Protein AF-A0A7C9F1Y8-F1 (afdb_monomer)

Mean predicted aligned error: 9.61 Å

Radius of gyration: 17.9 Å; Cα contacts (8 Å, |Δi|>4): 141; chains: 1; bounding box: 42×50×40 Å

Nearest PDB structures (foldseek):
  2g39-assembly1_B  TM=1.003E+00  e=4.872E-10  Pseudomonas aeruginosa
  5ddk-assembly1_B  TM=9.909E-01  e=8.050E-08  Acetobacter aceti 1023
  4euc-assembly1_B  TM=9.903E-01  e=8.050E-08  Acetobacter aceti
  4eu8-assembly1_B  TM=9.873E-01  e=1.410E-07  Acetobacter aceti
  8dh7-assembly1_B  TM=9.667E-01  e=3.169E-07  Saccharomyces cerevisiae

Sequence (161 aa):
MPTTSVGNIPKFAQLADKIIIEINTAVPLSLAGSHDIFLTGNYPNHAIIPITAPGKPVGKNNAISRIVPMVSHVDHTEHDVDIIVTEQDLADHRGLAPRQRAKVIIENCVHPEYQYPMQKYFTDACKSGGHTPQVPKEALSWHERFRQYGTMPRRQVLARI

Secondary structure (DSSP, 8-state):
------TTHHHHHHH-S-------TTS-GGGTTSS------STT-PPPPS--STT---SSTTSS-SS-SS-SS-SS-GGG--EEE-SS-EEE-TT--HHHHHHHHHHHHS-HHHHHHHHHHHHHHHHT--SS---TTTTTHHHHHHHHHS-SS--------

Organism: NCBI:txid2654236

pLDDT: mean 83.36, std 14.28, range [33.5, 97.5]

Structure (mmCIF, N/CA/C/O backbone):
data_AF-A0A7C9F1Y8-F1
#
_entry.id   AF-A0A7C9F1Y8-F1
#
loop_
_atom_site.group_PDB
_atom_site.id
_atom_site.type_symbol
_atom_site.label_atom_id
_atom_site.label_alt_id
_atom_site.label_comp_id
_atom_site.label_asym_id
_atom_site.label_entity_id
_atom_site.label_seq_id
_atom_site.pdbx_PDB_ins_code
_atom_site.Cartn_x
_atom_site.Cartn_y
_atom_site.Cartn_z
_atom_site.occupancy
_atom_site.B_iso_or_equiv
_atom_site.auth_seq_id
_atom_site.auth_comp_id
_atom_site.auth_asym_id
_atom_site.auth_atom_id
_atom_site.pdbx_PDB_model_num
ATOM 1 N N . MET A 1 1 ? 1.798 -12.029 13.913 1.00 38.19 1 MET A N 1
ATOM 2 C CA . MET A 1 1 ? 1.221 -11.204 12.831 1.00 38.19 1 MET A CA 1
ATOM 3 C C . MET A 1 1 ? 0.379 -12.131 11.972 1.00 38.19 1 MET A C 1
ATOM 5 O O . MET A 1 1 ? 0.972 -13.034 11.399 1.00 38.19 1 MET A O 1
ATOM 9 N N . PRO A 1 2 ? -0.960 -12.021 11.941 1.00 48.03 2 PRO A N 1
ATOM 10 C CA . PRO A 1 2 ? -1.738 -12.771 10.961 1.00 48.03 2 PRO A CA 1
ATOM 11 C C . PRO A 1 2 ? -1.370 -12.241 9.570 1.00 48.03 2 PRO A C 1
ATOM 13 O O . PRO A 1 2 ? -1.479 -11.039 9.324 1.00 48.03 2 PRO A O 1
ATOM 16 N N . THR A 1 3 ? -0.857 -13.102 8.693 1.00 57.09 3 THR A N 1
ATOM 17 C CA . THR A 1 3 ? -0.597 -12.739 7.298 1.00 57.09 3 THR A CA 1
ATOM 18 C C . THR A 1 3 ? -1.944 -12.652 6.585 1.00 57.09 3 THR A C 1
ATOM 20 O O . THR A 1 3 ? -2.769 -13.555 6.681 1.00 57.09 3 THR A O 1
ATOM 23 N N . THR A 1 4 ? -2.211 -11.538 5.907 1.00 69.50 4 THR A N 1
ATOM 24 C CA . THR A 1 4 ? -3.438 -11.371 5.112 1.00 69.50 4 THR A CA 1
ATOM 25 C C . THR A 1 4 ? -3.205 -11.682 3.638 1.00 69.50 4 THR A C 1
ATOM 27 O O . THR A 1 4 ? -4.110 -11.473 2.843 1.00 69.50 4 THR A O 1
ATOM 30 N N . SER A 1 5 ? -2.017 -12.156 3.249 1.00 72.75 5 SER A N 1
ATOM 31 C CA . SER A 1 5 ? -1.712 -12.503 1.857 1.00 72.75 5 SER A CA 1
ATOM 32 C C . SER A 1 5 ? -2.522 -13.722 1.408 1.00 72.75 5 SER A C 1
ATOM 34 O O . SER A 1 5 ? -2.751 -14.649 2.185 1.00 72.75 5 SER A O 1
ATOM 36 N N . VAL A 1 6 ? -2.975 -13.702 0.154 1.00 78.44 6 VAL A N 1
ATOM 37 C CA . VAL A 1 6 ? -3.856 -14.737 -0.412 1.00 78.44 6 VAL A CA 1
ATOM 38 C C . VAL A 1 6 ? -3.132 -15.646 -1.404 1.00 78.44 6 VAL A C 1
ATOM 40 O O . VAL A 1 6 ? -3.566 -16.773 -1.630 1.00 78.44 6 VAL A O 1
ATOM 43 N N . GLY A 1 7 ? -2.023 -15.188 -1.992 1.00 81.00 7 GLY A N 1
ATOM 44 C CA . GLY A 1 7 ? -1.256 -15.940 -2.989 1.00 81.00 7 GLY A CA 1
ATOM 45 C C . GLY A 1 7 ? -2.134 -16.595 -4.066 1.00 81.00 7 GLY A C 1
ATOM 46 O O . GLY A 1 7 ? -3.093 -16.006 -4.563 1.00 81.00 7 GLY A O 1
ATOM 47 N N . ASN A 1 8 ? -1.836 -17.857 -4.386 1.00 82.00 8 ASN A N 1
ATOM 48 C CA . ASN A 1 8 ? -2.579 -18.650 -5.373 1.00 82.00 8 ASN A CA 1
ATOM 49 C C . ASN A 1 8 ? -3.803 -19.390 -4.799 1.00 82.00 8 ASN A C 1
ATOM 51 O O . ASN A 1 8 ? -4.417 -20.196 -5.504 1.00 82.00 8 ASN A O 1
ATOM 55 N N . ILE A 1 9 ? -4.188 -19.124 -3.543 1.00 86.62 9 ILE A N 1
ATOM 56 C CA . ILE A 1 9 ? -5.303 -19.810 -2.867 1.00 86.62 9 ILE A CA 1
ATOM 57 C C . ILE A 1 9 ? -6.600 -19.793 -3.692 1.00 86.62 9 ILE A C 1
ATOM 59 O O . ILE A 1 9 ? -7.217 -20.853 -3.794 1.00 86.62 9 ILE A O 1
ATOM 63 N N . PRO A 1 10 ? -7.017 -18.686 -4.344 1.00 87.19 10 PRO A N 1
ATOM 64 C CA . PRO A 1 10 ? -8.252 -18.680 -5.131 1.00 87.19 10 PRO A CA 1
ATOM 65 C C . PRO A 1 10 ? -8.257 -19.718 -6.257 1.00 87.19 10 PRO A C 1
ATOM 67 O O . PRO A 1 10 ? -9.299 -20.304 -6.550 1.00 87.19 10 PRO A O 1
ATOM 70 N N . LYS A 1 11 ? -7.093 -19.989 -6.867 1.00 84.56 11 LYS A N 1
ATOM 71 C CA . LYS A 1 11 ? -6.980 -20.982 -7.938 1.00 84.56 11 LYS A CA 1
ATOM 72 C C . LYS A 1 11 ? -7.013 -22.405 -7.396 1.00 84.56 11 LYS A C 1
ATOM 74 O O . LYS A 1 11 ? -7.698 -23.247 -7.967 1.00 84.56 11 LYS A O 1
ATOM 79 N N . PHE A 1 12 ? -6.322 -22.666 -6.288 1.00 88.38 12 PHE A N 1
ATOM 80 C CA . PHE A 1 12 ? -6.370 -23.975 -5.634 1.00 88.38 12 PHE A CA 1
ATOM 81 C C . PHE A 1 12 ? -7.771 -24.290 -5.112 1.00 88.38 12 PHE A C 1
ATOM 83 O O . PHE A 1 12 ? -8.268 -25.384 -5.346 1.00 88.38 12 PHE A O 1
ATOM 90 N N . ALA A 1 13 ? -8.441 -23.313 -4.497 1.00 89.69 13 ALA A N 1
ATOM 91 C CA . ALA A 1 13 ? -9.819 -23.447 -4.042 1.00 89.69 13 ALA A CA 1
ATOM 92 C C . ALA A 1 13 ? -10.787 -23.746 -5.199 1.00 89.69 13 ALA A C 1
ATOM 94 O O . ALA A 1 13 ? -11.691 -24.555 -5.035 1.00 89.69 13 ALA A O 1
ATOM 95 N N . GLN A 1 14 ? -10.585 -23.143 -6.378 1.00 87.25 14 GLN A N 1
ATOM 96 C CA . GLN A 1 14 ? -11.406 -23.421 -7.563 1.00 87.25 14 GLN A CA 1
ATOM 97 C C . GLN A 1 14 ? -11.248 -24.860 -8.084 1.00 87.25 14 GLN A C 1
ATOM 99 O O . GLN A 1 14 ? -12.193 -25.410 -8.641 1.00 87.25 14 GLN A O 1
ATOM 104 N N . LEU A 1 15 ? -10.049 -25.437 -7.965 1.00 88.94 15 LEU A N 1
ATOM 105 C CA . LEU A 1 15 ? -9.717 -26.757 -8.511 1.00 88.94 15 LEU A CA 1
ATOM 106 C C . LEU A 1 15 ? -9.920 -27.900 -7.509 1.00 88.94 15 LEU A C 1
ATOM 108 O O . LEU A 1 15 ? -9.876 -29.060 -7.904 1.00 88.94 15 LEU A O 1
ATOM 112 N N . ALA A 1 16 ? -10.079 -27.591 -6.224 1.00 93.31 16 ALA A N 1
ATOM 113 C CA . ALA A 1 16 ? -10.154 -28.595 -5.178 1.00 93.31 16 ALA A CA 1
ATOM 114 C C . ALA A 1 16 ? -11.552 -29.222 -5.094 1.00 93.31 16 ALA A C 1
ATOM 116 O O . ALA A 1 16 ? -12.548 -28.521 -4.938 1.00 93.31 16 ALA A O 1
ATOM 117 N N . ASP A 1 17 ? -11.614 -30.555 -5.069 1.00 95.94 17 ASP A N 1
ATOM 118 C CA . ASP A 1 17 ? -12.860 -31.287 -4.794 1.00 95.94 17 ASP A CA 1
ATOM 119 C C . ASP A 1 17 ? -13.353 -31.075 -3.353 1.00 95.94 17 ASP A C 1
ATOM 121 O O . ASP A 1 17 ? -14.536 -31.237 -3.046 1.00 95.94 17 ASP A O 1
ATOM 125 N N . LYS A 1 18 ? -12.429 -30.757 -2.436 1.00 95.38 18 LYS A N 1
ATOM 126 C CA . LYS A 1 18 ? -12.694 -30.542 -1.010 1.00 95.38 18 LYS A CA 1
ATOM 127 C C . LYS A 1 18 ? -11.835 -29.404 -0.478 1.00 95.38 18 LYS A C 1
ATOM 129 O O . LYS A 1 18 ? -10.635 -29.356 -0.732 1.00 95.38 18 LYS A O 1
ATOM 134 N N . ILE A 1 19 ? -12.444 -28.539 0.327 1.00 93.00 19 ILE A N 1
ATOM 135 C CA . ILE A 1 19 ? -11.768 -27.433 1.009 1.00 93.00 19 ILE A CA 1
ATOM 136 C C . ILE A 1 19 ? -11.926 -27.638 2.515 1.00 93.00 19 ILE A C 1
ATOM 138 O O . ILE A 1 19 ? -13.044 -27.765 3.013 1.00 93.00 19 ILE A O 1
ATOM 142 N N . ILE A 1 20 ? -10.805 -27.663 3.235 1.00 93.00 20 ILE A N 1
ATOM 143 C CA . ILE A 1 20 ? -10.784 -27.615 4.699 1.00 93.00 20 ILE A CA 1
ATOM 144 C C . ILE A 1 20 ? -10.559 -26.157 5.091 1.00 93.00 20 ILE A C 1
ATOM 146 O O . ILE A 1 20 ? -9.586 -25.543 4.659 1.00 93.00 20 ILE A O 1
ATOM 150 N N . ILE A 1 21 ? -11.477 -25.599 5.878 1.00 89.44 21 ILE A N 1
ATOM 151 C CA . ILE A 1 21 ? -11.426 -24.203 6.315 1.00 89.44 21 ILE A CA 1
ATOM 152 C C . ILE A 1 21 ? -11.013 -24.174 7.784 1.00 89.44 21 ILE A C 1
ATOM 154 O O . ILE A 1 21 ? -11.729 -24.688 8.642 1.00 89.44 21 ILE A O 1
ATOM 158 N N . GLU A 1 22 ? -9.883 -23.535 8.073 1.00 85.94 22 GLU A N 1
ATOM 159 C CA . GLU A 1 22 ? -9.498 -23.161 9.432 1.00 85.94 22 GLU A CA 1
ATOM 160 C C . GLU A 1 22 ? -9.995 -21.739 9.717 1.00 85.94 22 GLU A C 1
ATOM 162 O O . GLU A 1 22 ? -9.660 -20.795 9.000 1.00 85.94 22 GLU A O 1
ATOM 167 N N . ILE A 1 23 ? -10.818 -21.575 10.756 1.00 84.06 23 ILE A N 1
ATOM 168 C CA . ILE A 1 23 ? -11.356 -20.267 11.139 1.00 84.06 23 ILE A CA 1
ATOM 169 C C . ILE A 1 23 ? -10.522 -19.699 12.285 1.00 84.06 23 ILE A C 1
ATOM 171 O O . ILE A 1 23 ? -10.581 -20.191 13.411 1.00 84.06 23 ILE A O 1
ATOM 175 N N . ASN A 1 24 ? -9.800 -18.611 12.015 1.00 81.94 24 ASN A N 1
ATOM 176 C CA . ASN A 1 24 ? -9.108 -17.848 13.048 1.00 81.94 24 ASN A CA 1
ATOM 177 C C . ASN A 1 24 ? -10.026 -16.753 13.616 1.00 81.94 24 ASN A C 1
ATOM 179 O O . ASN A 1 24 ? -10.208 -15.700 13.005 1.00 81.94 24 ASN A O 1
ATOM 183 N N . THR A 1 25 ? -10.576 -16.979 14.809 1.00 86.69 25 THR A N 1
ATOM 184 C CA . THR A 1 25 ? -11.485 -16.034 15.486 1.00 86.69 25 THR A CA 1
ATOM 185 C C . THR A 1 25 ? -10.790 -14.796 16.058 1.00 86.69 25 THR A C 1
ATOM 187 O O . THR A 1 25 ? -11.468 -13.839 16.429 1.00 86.69 25 THR A O 1
ATOM 190 N N . ALA A 1 26 ? -9.452 -14.767 16.105 1.00 84.94 26 ALA A N 1
ATOM 191 C CA . ALA A 1 26 ? -8.695 -13.578 16.493 1.00 84.94 26 ALA A CA 1
ATOM 192 C C . ALA A 1 26 ? -8.564 -12.555 15.349 1.00 84.94 26 ALA A C 1
ATOM 194 O O . ALA A 1 26 ? -8.158 -11.415 15.590 1.00 84.94 26 ALA A O 1
ATOM 195 N N . VAL A 1 27 ? -8.902 -12.934 14.108 1.00 78.81 27 VAL A N 1
ATOM 196 C CA . VAL A 1 27 ? -8.982 -12.002 12.978 1.00 78.81 27 VAL A CA 1
ATOM 197 C C . VAL A 1 27 ? -10.381 -11.372 12.959 1.00 78.81 27 VAL A C 1
ATOM 199 O O . VAL A 1 27 ? -11.372 -12.090 12.827 1.00 78.81 27 VAL A O 1
ATOM 202 N N . PRO A 1 28 ? -10.505 -10.039 13.091 1.00 81.44 28 PRO A N 1
ATOM 203 C CA . PRO A 1 28 ? -11.811 -9.398 13.159 1.00 81.44 28 PRO A CA 1
ATOM 204 C C . PRO A 1 28 ? -12.536 -9.475 11.810 1.00 81.44 28 PRO A C 1
ATOM 206 O O . PRO A 1 28 ? -11.933 -9.268 10.757 1.00 81.44 28 PRO A O 1
ATOM 209 N N . LEU A 1 29 ? -13.859 -9.681 11.843 1.00 81.25 29 LEU A N 1
ATOM 210 C CA . LEU A 1 29 ? -14.711 -9.714 10.641 1.00 81.25 29 LEU A CA 1
ATOM 211 C C . LEU A 1 29 ? -14.658 -8.417 9.821 1.00 81.25 29 LEU A C 1
ATOM 213 O O . LEU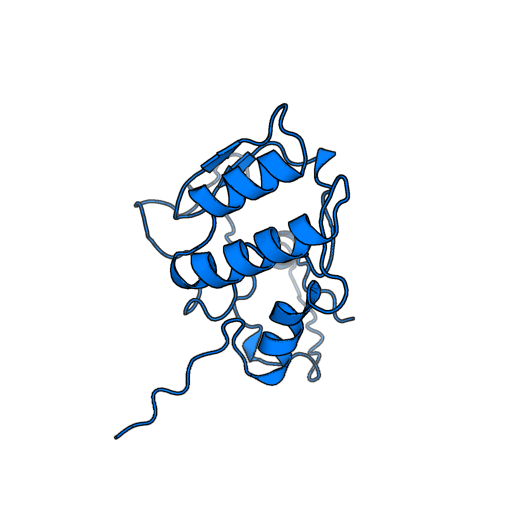 A 1 29 ? -15.015 -8.428 8.644 1.00 81.25 29 LEU A O 1
ATOM 217 N N . SER A 1 30 ? -14.189 -7.310 10.409 1.00 74.38 30 SER A N 1
ATOM 218 C CA . SER A 1 30 ? -13.957 -6.061 9.686 1.00 74.38 30 SER A CA 1
ATOM 219 C C . SER A 1 30 ? -12.993 -6.237 8.512 1.00 74.38 30 SER A C 1
ATOM 221 O O . SER A 1 30 ? -13.203 -5.575 7.504 1.00 74.38 30 SER A O 1
ATOM 223 N N . LEU A 1 31 ? -12.022 -7.166 8.572 1.00 74.25 31 LE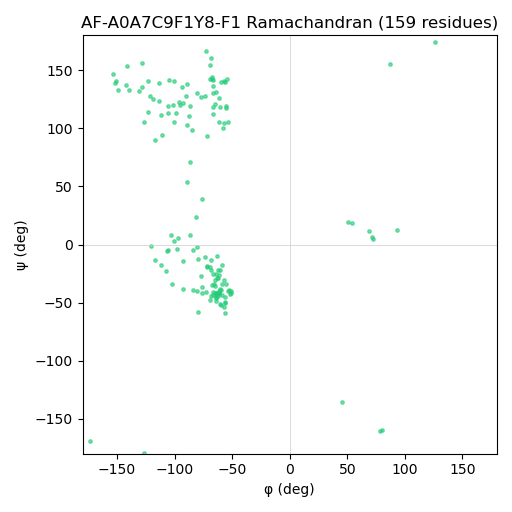U A N 1
ATOM 224 C CA . LEU A 1 31 ? -11.107 -7.486 7.459 1.00 74.25 31 LEU A CA 1
ATOM 225 C C . LEU A 1 31 ? -11.805 -8.063 6.212 1.00 74.25 31 LEU A C 1
ATOM 227 O O . LEU A 1 31 ? -11.176 -8.213 5.163 1.00 74.25 31 LEU A O 1
ATOM 231 N N . ALA A 1 32 ? -13.090 -8.411 6.282 1.00 76.31 32 ALA A N 1
ATOM 232 C CA . ALA A 1 32 ? -13.811 -8.885 5.111 1.00 76.31 32 ALA A CA 1
ATOM 233 C C . ALA A 1 32 ? -13.828 -7.806 4.011 1.00 76.31 32 ALA A C 1
ATOM 235 O O . ALA A 1 32 ? -14.399 -6.730 4.176 1.00 76.31 32 ALA A O 1
ATOM 236 N N . GLY A 1 33 ? -13.241 -8.125 2.854 1.00 71.44 33 GLY A N 1
ATOM 237 C CA . GLY A 1 33 ? -13.088 -7.183 1.740 1.00 71.44 33 GLY A CA 1
ATOM 238 C C . GLY A 1 33 ? -11.757 -6.426 1.717 1.00 71.44 33 GLY A C 1
ATOM 239 O O . GLY A 1 33 ? -11.636 -5.483 0.945 1.00 71.44 33 GLY A O 1
ATOM 240 N N . SER A 1 34 ? -10.757 -6.826 2.517 1.00 71.75 34 SER A N 1
ATOM 241 C CA . SER A 1 34 ? -9.381 -6.315 2.382 1.00 71.75 34 SER A CA 1
ATOM 242 C C . SER A 1 34 ? -8.738 -6.620 1.028 1.00 71.75 34 SER A C 1
ATOM 244 O O . SER A 1 34 ? -7.857 -5.878 0.608 1.00 71.75 34 SER A O 1
ATOM 246 N N . HIS A 1 35 ? -9.179 -7.688 0.357 1.00 73.25 35 HIS A N 1
ATOM 247 C CA . HIS A 1 35 ? -8.739 -8.063 -0.986 1.00 73.25 35 HIS A CA 1
ATOM 248 C C . HIS A 1 35 ? -9.929 -8.162 -1.924 1.00 73.25 35 HIS A C 1
ATOM 250 O O . HIS A 1 35 ? -10.962 -8.726 -1.555 1.00 73.25 35 HIS A O 1
ATOM 256 N N . ASP A 1 36 ? -9.741 -7.696 -3.154 1.00 71.75 36 ASP A N 1
ATOM 257 C CA . ASP A 1 36 ? -10.665 -7.950 -4.250 1.00 71.75 36 ASP A CA 1
ATOM 258 C C . ASP A 1 36 ? -10.100 -9.068 -5.121 1.00 71.75 36 ASP A C 1
ATOM 260 O O . ASP A 1 36 ? -9.133 -8.888 -5.858 1.00 71.75 36 ASP A O 1
ATOM 264 N N . ILE A 1 37 ? -10.687 -10.254 -4.998 1.00 78.00 37 ILE A N 1
ATOM 265 C CA . ILE A 1 37 ? -10.230 -11.4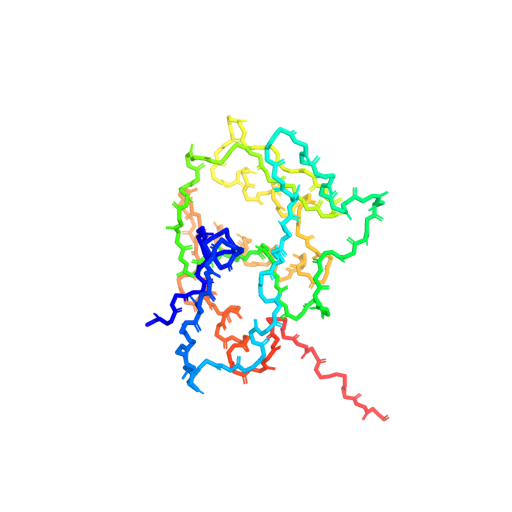51 -5.699 1.00 78.00 37 ILE A CA 1
ATOM 266 C C . ILE A 1 37 ? -11.213 -11.745 -6.823 1.00 78.00 37 ILE A C 1
ATOM 268 O O . ILE A 1 37 ? -12.359 -12.121 -6.571 1.00 78.00 37 ILE A O 1
ATOM 272 N N . PHE A 1 38 ? -10.751 -11.610 -8.065 1.00 76.25 38 PHE A N 1
ATOM 273 C CA . PHE A 1 38 ? -11.522 -11.957 -9.256 1.00 76.25 38 PHE A CA 1
ATOM 274 C C . PHE A 1 38 ? -10.883 -13.143 -9.963 1.00 76.25 38 PHE A C 1
ATOM 276 O O . PHE A 1 38 ? -9.721 -13.095 -10.359 1.00 76.25 38 PHE A O 1
ATOM 283 N N . LEU A 1 39 ? -11.663 -14.203 -10.162 1.00 79.81 39 LEU A N 1
ATOM 284 C CA . LEU A 1 39 ? -11.275 -15.295 -11.043 1.00 79.81 39 LEU A CA 1
ATOM 285 C C . LEU A 1 39 ? -11.717 -14.946 -12.463 1.00 79.81 39 LEU A C 1
ATOM 287 O O . LEU A 1 39 ? -12.906 -14.952 -12.770 1.00 79.81 39 LEU A O 1
ATOM 291 N N . THR A 1 40 ? -10.759 -14.671 -13.342 1.00 82.00 40 THR A N 1
ATOM 292 C CA . THR A 1 40 ? -11.004 -14.338 -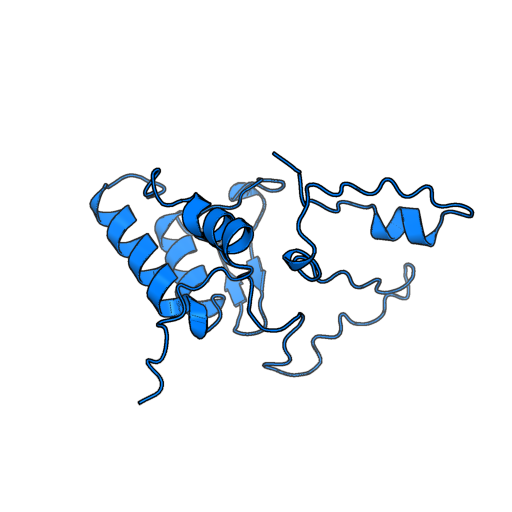14.753 1.00 82.00 40 THR A CA 1
ATOM 293 C C . THR A 1 40 ? -11.218 -15.583 -15.616 1.00 82.00 40 THR A C 1
ATOM 295 O O . THR A 1 40 ? -10.991 -15.543 -16.811 1.00 82.00 40 THR A O 1
ATOM 298 N N . GLY A 1 41 ? -11.640 -16.716 -15.056 1.00 80.44 41 GLY A N 1
ATOM 299 C CA . GLY A 1 41 ? -11.806 -17.964 -15.808 1.00 80.44 41 GLY A CA 1
ATOM 300 C C . GLY A 1 41 ? -10.494 -18.712 -16.083 1.00 80.44 41 GLY A C 1
ATOM 301 O O . GLY A 1 41 ? -9.499 -18.546 -15.373 1.00 80.44 41 GLY A O 1
ATOM 302 N N . ASN A 1 42 ? -10.520 -19.604 -17.075 1.00 80.81 42 ASN A N 1
ATOM 303 C CA . ASN A 1 42 ? -9.408 -20.497 -17.405 1.00 80.81 42 ASN A CA 1
ATOM 304 C C . ASN A 1 42 ? -8.684 -20.033 -18.669 1.00 80.81 42 ASN A C 1
ATOM 306 O O . ASN A 1 42 ? -9.323 -19.638 -19.643 1.00 80.81 42 ASN A O 1
ATOM 310 N N . TYR A 1 43 ? -7.359 -20.163 -18.671 1.00 74.19 43 TYR A N 1
ATOM 311 C CA . TYR A 1 43 ? -6.541 -19.987 -19.866 1.00 74.19 43 TYR A CA 1
ATOM 312 C C . TYR A 1 43 ? -7.026 -20.898 -21.015 1.00 74.19 43 TYR A C 1
ATOM 314 O O . TYR A 1 43 ? -7.404 -22.043 -20.746 1.00 74.19 43 TYR A O 1
ATOM 322 N N . PRO A 1 44 ? -6.997 -20.441 -22.284 1.00 74.69 44 PRO A N 1
ATOM 323 C CA . PRO A 1 44 ? -6.626 -19.094 -22.751 1.00 74.69 44 PRO A CA 1
ATOM 324 C C . PRO A 1 44 ? -7.778 -18.075 -22.689 1.00 74.69 44 PRO A C 1
ATOM 326 O O . PRO A 1 44 ? -7.578 -16.894 -22.956 1.00 74.69 44 PRO A O 1
ATOM 329 N N . ASN A 1 45 ? -8.981 -18.516 -22.322 1.00 85.00 45 ASN A N 1
ATOM 330 C CA . ASN A 1 45 ? -10.223 -17.751 -22.419 1.00 85.00 45 ASN A CA 1
ATOM 331 C C . ASN A 1 45 ? -10.489 -16.920 -21.159 1.00 85.00 45 ASN A C 1
ATOM 333 O O . ASN A 1 45 ? -11.550 -17.037 -20.538 1.00 85.00 45 ASN A O 1
ATOM 337 N N . HIS A 1 46 ? -9.518 -16.102 -20.754 1.00 79.81 46 HIS A N 1
ATOM 338 C CA . HIS A 1 46 ? -9.719 -15.237 -19.604 1.00 79.81 46 HIS A CA 1
ATOM 339 C C . HIS A 1 46 ? -10.787 -14.171 -19.892 1.00 79.81 46 HIS A C 1
ATOM 341 O O . HIS A 1 46 ? -10.736 -13.474 -20.903 1.00 79.81 46 HIS A O 1
ATOM 347 N N . ALA A 1 47 ? -11.751 -14.032 -18.985 1.00 81.19 47 ALA A N 1
ATOM 348 C CA . ALA A 1 47 ? -12.692 -12.926 -18.980 1.00 81.19 47 ALA A CA 1
ATOM 349 C C . ALA A 1 47 ? -11.977 -11.617 -18.620 1.00 81.19 47 ALA A C 1
ATOM 351 O O . ALA A 1 47 ? -10.960 -11.609 -17.919 1.00 81.19 47 ALA A O 1
ATOM 352 N N . ILE A 1 48 ? -12.544 -10.497 -19.065 1.00 78.00 48 ILE A N 1
ATOM 353 C CA . ILE A 1 48 ? -12.045 -9.173 -18.695 1.00 78.00 48 ILE A CA 1
ATOM 354 C C . ILE A 1 48 ? -12.102 -8.986 -17.172 1.00 78.00 48 ILE A C 1
ATOM 356 O O . ILE A 1 48 ? -13.071 -9.374 -16.515 1.00 78.00 48 ILE A O 1
ATOM 360 N N . ILE A 1 49 ? -11.073 -8.357 -16.605 1.00 75.12 49 ILE A N 1
ATOM 361 C CA . ILE A 1 49 ? -11.140 -7.847 -15.231 1.00 75.12 49 ILE A CA 1
ATOM 362 C C . ILE A 1 49 ? -12.226 -6.755 -15.225 1.00 75.12 49 ILE A C 1
ATOM 364 O O . ILE A 1 49 ? -12.206 -5.904 -16.117 1.00 75.12 49 ILE A O 1
ATOM 368 N N . PRO A 1 50 ? -13.192 -6.752 -14.282 1.00 69.69 50 PRO A N 1
ATOM 369 C CA . PRO A 1 50 ? -14.426 -5.960 -14.383 1.00 69.69 50 PRO A CA 1
ATOM 370 C C . PRO A 1 50 ? -14.256 -4.453 -14.085 1.00 69.69 50 PRO A C 1
ATOM 372 O O . PRO A 1 50 ? -15.138 -3.830 -13.482 1.00 69.69 50 PRO A O 1
ATOM 375 N N . ILE A 1 51 ? -13.148 -3.865 -14.543 1.00 69.31 51 ILE A N 1
ATOM 376 C CA . ILE A 1 51 ? -12.863 -2.427 -14.604 1.00 69.31 51 ILE A CA 1
ATOM 377 C C . ILE A 1 51 ? -13.438 -1.907 -15.929 1.00 69.31 51 ILE A C 1
ATOM 379 O O . ILE A 1 51 ? -12.733 -1.656 -16.899 1.00 69.31 51 ILE A O 1
ATOM 383 N N . THR A 1 52 ? -14.765 -1.842 -16.006 1.00 73.69 52 THR A N 1
ATOM 384 C CA . THR A 1 52 ? -15.490 -1.531 -17.253 1.00 73.69 52 THR A CA 1
ATOM 385 C C . THR A 1 52 ? -15.917 -0.070 -17.365 1.00 73.69 52 THR A C 1
ATOM 387 O O . THR A 1 52 ? -16.512 0.316 -18.366 1.00 73.69 52 THR A O 1
ATOM 390 N N . ALA A 1 53 ? -15.678 0.732 -16.328 1.00 70.06 53 ALA A N 1
ATOM 391 C CA . ALA A 1 53 ? -15.992 2.153 -16.295 1.00 70.06 53 ALA A CA 1
ATOM 392 C C . ALA A 1 53 ? -15.055 2.879 -15.311 1.00 70.06 53 ALA A C 1
ATOM 394 O O . ALA A 1 53 ? -14.711 2.291 -14.278 1.00 70.06 53 ALA A O 1
ATOM 395 N N . PRO A 1 54 ? -14.682 4.142 -15.588 1.00 60.38 54 PRO A N 1
ATOM 396 C CA . PRO A 1 54 ? -13.953 4.982 -14.640 1.00 60.38 54 PRO A CA 1
ATOM 397 C C . PRO A 1 54 ? -14.716 5.118 -13.315 1.00 60.38 54 PRO A C 1
ATOM 399 O O . PRO A 1 54 ? -15.941 5.249 -13.313 1.00 60.38 54 PRO A O 1
ATOM 402 N N . GLY A 1 55 ? -14.004 5.074 -12.187 1.00 60.31 55 GLY A N 1
ATOM 403 C CA . GLY A 1 55 ? -14.579 5.319 -10.861 1.00 60.31 55 GLY A CA 1
ATOM 404 C C . GLY A 1 55 ? -15.491 4.222 -10.302 1.00 60.31 55 GLY A C 1
ATOM 405 O O . GLY A 1 55 ? -16.050 4.413 -9.223 1.00 60.31 55 GLY A O 1
ATOM 406 N N . LYS A 1 56 ? -15.651 3.071 -10.976 1.00 62.72 56 LYS A N 1
ATOM 407 C CA . LYS A 1 56 ? -16.340 1.914 -10.384 1.00 62.72 56 LYS A CA 1
ATOM 408 C C . LYS A 1 56 ? -15.486 1.384 -9.225 1.00 62.72 56 LYS A C 1
ATOM 410 O O . LYS A 1 56 ? -14.415 0.836 -9.492 1.00 62.72 56 LYS A O 1
ATOM 415 N N . PRO A 1 57 ? -15.936 1.493 -7.960 1.00 57.09 57 PRO A N 1
ATOM 416 C CA . PRO A 1 57 ? -15.159 1.005 -6.838 1.00 57.09 57 PRO A CA 1
ATOM 417 C C . PRO A 1 57 ? -15.087 -0.510 -6.937 1.00 57.09 57 PRO A C 1
ATOM 419 O O . PRO A 1 57 ? -16.097 -1.218 -6.913 1.00 57.09 57 PRO A O 1
ATOM 422 N N . VAL A 1 58 ? -13.875 -1.013 -7.065 1.00 58.22 58 VAL A N 1
ATOM 423 C CA . VAL A 1 58 ? -13.590 -2.420 -6.861 1.00 58.22 58 VAL A CA 1
ATOM 424 C C . VAL A 1 58 ? -13.395 -2.533 -5.347 1.00 58.22 58 VAL A C 1
ATOM 426 O O . VAL A 1 58 ? -12.390 -2.054 -4.849 1.00 58.22 58 VAL A O 1
ATOM 429 N N . GLY A 1 59 ? -14.407 -2.968 -4.583 1.00 58.12 59 GLY A N 1
ATOM 430 C CA . GLY A 1 59 ? -14.309 -3.222 -3.130 1.00 58.12 59 GLY A CA 1
ATOM 431 C C . GLY A 1 59 ? -15.327 -2.516 -2.220 1.00 58.12 59 GLY A C 1
ATOM 432 O O . GLY A 1 59 ? -16.164 -1.733 -2.664 1.00 58.12 59 GLY A O 1
ATOM 433 N N . LYS A 1 60 ? -15.305 -2.853 -0.920 1.00 56.84 60 LYS A N 1
ATOM 434 C CA . LYS A 1 60 ? -16.351 -2.485 0.060 1.00 56.84 60 LYS A CA 1
ATOM 435 C C . LYS A 1 60 ? -16.016 -1.211 0.864 1.00 56.84 60 LYS A C 1
ATOM 437 O O . LYS A 1 60 ? -15.065 -1.191 1.640 1.00 56.84 60 LYS A O 1
ATOM 442 N N . ASN A 1 61 ? -16.877 -0.191 0.755 1.00 68.19 61 ASN A N 1
ATOM 443 C CA . ASN A 1 61 ? -17.081 0.941 1.686 1.00 68.19 61 ASN A CA 1
ATOM 444 C C . ASN A 1 61 ? -15.865 1.808 2.087 1.00 68.19 61 ASN A C 1
ATOM 446 O O . ASN A 1 61 ? -15.943 2.491 3.109 1.00 68.19 61 ASN A O 1
ATOM 450 N N . ASN A 1 62 ? -14.756 1.789 1.337 1.00 75.94 62 ASN A N 1
ATOM 451 C CA . ASN A 1 62 ? -13.553 2.605 1.590 1.00 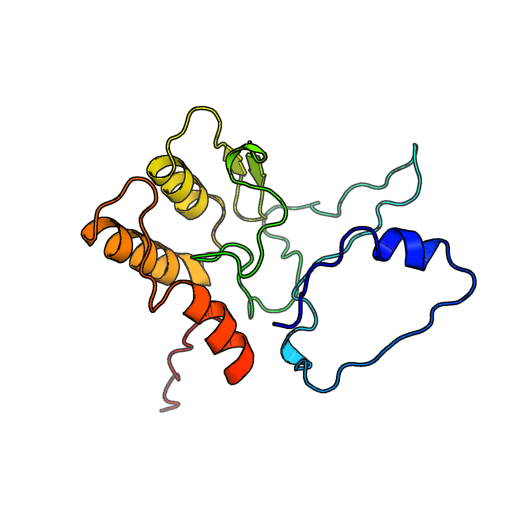75.94 62 ASN A CA 1
ATOM 452 C C . ASN A 1 62 ? -13.004 2.532 3.028 1.00 75.94 62 ASN A C 1
ATOM 454 O O . ASN A 1 62 ? -12.240 3.398 3.446 1.00 75.94 62 ASN A O 1
ATOM 458 N N . ALA A 1 63 ? -13.350 1.500 3.807 1.00 82.94 63 ALA A N 1
ATOM 459 C CA . ALA A 1 63 ? -12.907 1.371 5.197 1.00 82.94 63 ALA A CA 1
ATOM 460 C C . ALA A 1 63 ? -11.398 1.078 5.309 1.00 82.94 63 ALA A C 1
ATOM 462 O O . ALA A 1 63 ? -10.803 1.309 6.364 1.00 82.94 63 ALA A O 1
ATOM 463 N N . ILE A 1 64 ? -10.800 0.591 4.218 1.00 85.81 64 ILE A N 1
ATOM 464 C CA . ILE A 1 64 ? -9.393 0.227 4.056 1.00 85.81 64 ILE A CA 1
ATOM 465 C C . ILE A 1 64 ? -8.868 0.934 2.804 1.00 85.81 64 ILE A C 1
ATOM 467 O O . ILE A 1 64 ? -9.525 0.904 1.764 1.00 85.81 64 ILE A O 1
ATOM 471 N N . SER A 1 65 ? -7.678 1.529 2.884 1.00 89.44 65 SER A N 1
ATOM 472 C CA . SER A 1 65 ? -6.959 2.026 1.708 1.00 89.44 65 SER A CA 1
ATOM 473 C C . SER A 1 65 ? -6.063 0.938 1.120 1.00 89.44 65 SER A C 1
ATOM 475 O O . SER A 1 65 ? -5.360 0.254 1.864 1.00 89.44 65 SER A O 1
ATOM 477 N N . ARG A 1 66 ? -6.030 0.825 -0.213 1.00 88.19 66 ARG A N 1
ATOM 478 C CA . ARG A 1 66 ? -5.082 -0.046 -0.939 1.00 88.19 66 ARG A CA 1
ATOM 479 C C . ARG A 1 66 ? -3.679 0.547 -1.011 1.00 88.19 66 ARG A C 1
ATOM 481 O O . ARG A 1 66 ? -2.703 -0.189 -1.072 1.00 88.19 66 ARG A O 1
ATOM 488 N N . ILE A 1 67 ? -3.581 1.873 -0.957 1.00 93.62 67 ILE A N 1
ATOM 489 C CA . ILE A 1 67 ? -2.310 2.587 -0.869 1.00 93.62 67 ILE A CA 1
ATOM 490 C C . ILE A 1 67 ? -2.106 3.021 0.581 1.00 93.62 67 ILE A C 1
ATOM 492 O O . ILE A 1 67 ? -2.923 3.754 1.144 1.00 93.62 67 ILE A O 1
ATOM 496 N N . VAL A 1 68 ? -1.024 2.557 1.199 1.00 95.12 68 VAL A N 1
ATOM 497 C CA . VAL A 1 68 ? -0.730 2.766 2.62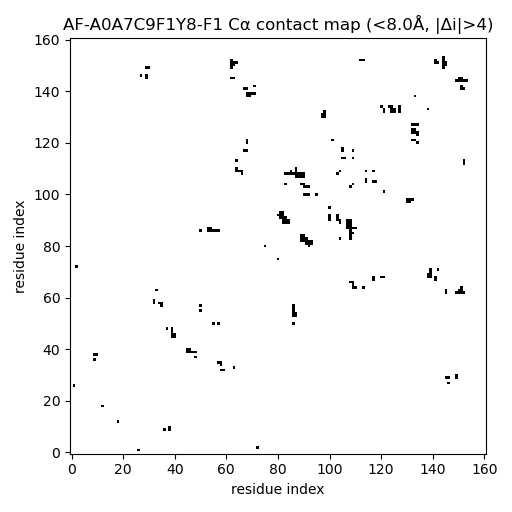3 1.00 95.12 68 VAL A CA 1
ATOM 498 C C . VAL A 1 68 ? 0.679 3.330 2.820 1.00 95.12 68 VAL A C 1
ATOM 500 O O . VAL A 1 68 ? 1.533 3.113 1.964 1.00 95.12 68 VAL A O 1
ATOM 503 N N . PRO A 1 69 ? 0.947 4.026 3.942 1.00 96.25 69 PRO A N 1
ATOM 504 C CA . PRO A 1 69 ? 2.279 4.554 4.250 1.00 96.25 69 PRO A CA 1
ATOM 505 C C . PRO A 1 69 ? 3.400 3.506 4.210 1.00 96.25 69 PRO A C 1
ATOM 507 O O . PRO A 1 69 ? 4.500 3.765 3.725 1.00 96.25 69 PRO A O 1
ATOM 510 N N . MET A 1 70 ? 3.104 2.313 4.726 1.00 96.25 70 MET A N 1
ATOM 511 C CA . MET A 1 70 ? 3.960 1.138 4.672 1.00 96.25 70 MET A CA 1
ATOM 512 C C . MET A 1 70 ? 3.069 -0.105 4.630 1.00 96.25 70 MET A C 1
ATOM 514 O O . MET A 1 70 ? 2.099 -0.220 5.391 1.00 96.25 70 MET A O 1
ATOM 518 N N . VAL A 1 71 ? 3.376 -1.030 3.723 1.00 93.19 71 VAL A N 1
ATOM 519 C CA . VAL A 1 71 ? 2.690 -2.324 3.667 1.00 93.19 71 VAL A CA 1
ATOM 520 C C . VAL A 1 71 ? 3.025 -3.137 4.920 1.00 93.19 71 VAL A C 1
ATOM 522 O O . VAL A 1 71 ? 4.143 -3.085 5.426 1.00 93.19 71 VAL A O 1
ATOM 525 N N . SER A 1 72 ? 2.049 -3.869 5.456 1.00 89.00 72 SER A N 1
ATOM 526 C CA . SER A 1 72 ? 2.255 -4.727 6.634 1.00 89.00 72 SER A CA 1
ATOM 527 C C . SER A 1 72 ? 3.080 -5.980 6.323 1.00 89.00 72 SER A C 1
ATOM 529 O O . SER A 1 72 ? 3.607 -6.610 7.236 1.00 89.00 72 SER A O 1
ATOM 531 N N . HIS A 1 73 ? 3.177 -6.330 5.041 1.00 87.81 73 HIS A N 1
ATOM 532 C CA . HIS A 1 73 ? 3.921 -7.457 4.496 1.00 87.81 73 HIS A CA 1
ATOM 533 C C . HIS A 1 73 ? 4.365 -7.108 3.071 1.00 87.81 73 HIS A C 1
ATOM 535 O O . HIS A 1 73 ? 3.604 -6.479 2.335 1.00 87.81 73 HIS A O 1
ATOM 541 N N . VAL A 1 74 ? 5.583 -7.492 2.692 1.00 87.19 74 VAL A N 1
ATOM 542 C CA . VAL A 1 74 ? 6.154 -7.231 1.363 1.00 87.19 74 VAL A CA 1
ATOM 543 C C . VAL A 1 74 ? 6.286 -8.567 0.642 1.00 87.19 74 VAL A C 1
ATOM 545 O O . VAL A 1 74 ? 7.106 -9.391 1.034 1.00 87.19 74 VAL A O 1
ATOM 548 N N . ASP A 1 75 ? 5.480 -8.771 -0.399 1.00 77.56 75 ASP A N 1
ATOM 549 C CA . ASP A 1 75 ? 5.633 -9.911 -1.317 1.00 77.56 75 ASP A CA 1
ATOM 550 C C . ASP A 1 75 ? 6.512 -9.542 -2.524 1.00 77.56 75 ASP A C 1
ATOM 552 O O . ASP A 1 75 ? 7.340 -10.338 -2.955 1.00 77.56 75 ASP A O 1
ATOM 556 N N . HIS A 1 76 ? 6.360 -8.316 -3.034 1.00 84.38 76 HIS A N 1
ATOM 557 C CA . HIS A 1 76 ? 7.138 -7.770 -4.145 1.00 84.38 76 HIS A CA 1
ATOM 558 C C . HIS A 1 76 ? 7.837 -6.508 -3.665 1.00 84.38 76 HIS A C 1
ATOM 560 O O . HIS A 1 76 ? 7.189 -5.620 -3.096 1.00 84.38 76 HIS A O 1
ATOM 566 N N . THR A 1 77 ? 9.150 -6.440 -3.866 1.00 88.81 77 THR A N 1
ATOM 567 C CA . THR A 1 77 ? 9.898 -5.234 -3.520 1.00 88.81 77 THR A CA 1
ATOM 568 C C . THR A 1 77 ? 9.582 -4.134 -4.519 1.00 88.81 77 THR A C 1
ATOM 570 O O . THR A 1 77 ? 9.032 -4.364 -5.598 1.00 88.81 77 THR A O 1
ATOM 573 N N . GLU A 1 78 ? 9.963 -2.908 -4.193 1.00 87.38 78 GLU A N 1
ATOM 574 C CA . GLU A 1 78 ? 9.808 -1.796 -5.110 1.00 87.38 78 GLU A CA 1
ATOM 575 C C . GLU A 1 78 ? 10.592 -2.007 -6.420 1.00 87.38 78 GLU A C 1
ATOM 577 O O . GLU A 1 78 ? 10.235 -1.410 -7.434 1.00 87.38 78 GLU A O 1
ATOM 582 N N . HIS A 1 79 ? 11.624 -2.856 -6.432 1.00 84.81 79 HIS A N 1
ATOM 583 C CA . HIS A 1 79 ? 12.387 -3.193 -7.635 1.00 84.81 79 HIS A CA 1
ATOM 584 C C . HIS A 1 79 ? 11.614 -4.075 -8.627 1.00 84.81 79 HIS A C 1
ATOM 586 O O . HIS A 1 79 ? 11.957 -4.080 -9.804 1.00 84.81 79 HIS A O 1
ATOM 592 N N . ASP A 1 80 ? 10.562 -4.762 -8.174 1.00 85.69 80 ASP A N 1
ATOM 593 C CA . ASP A 1 80 ? 9.787 -5.723 -8.972 1.00 85.69 80 ASP A CA 1
ATOM 594 C C . ASP A 1 80 ? 8.469 -5.127 -9.504 1.00 85.69 80 ASP A C 1
ATOM 596 O O . ASP A 1 80 ? 7.657 -5.826 -10.111 1.00 85.69 80 ASP A O 1
ATOM 600 N N . VAL A 1 81 ? 8.221 -3.838 -9.240 1.00 85.06 81 VAL A N 1
ATOM 601 C CA . VAL A 1 81 ? 6.962 -3.154 -9.564 1.00 85.06 81 VAL A CA 1
ATOM 602 C C . VAL A 1 81 ? 7.231 -1.895 -10.381 1.00 85.06 81 VAL A C 1
ATOM 604 O O . VAL A 1 81 ? 7.623 -0.858 -9.838 1.00 85.06 81 VAL A O 1
ATOM 607 N N . ASP A 1 82 ? 6.943 -1.978 -11.679 1.00 81.44 82 ASP A N 1
ATOM 608 C CA . ASP A 1 82 ? 7.082 -0.862 -12.619 1.00 81.44 82 ASP A CA 1
ATOM 609 C C . ASP A 1 82 ? 5.869 0.068 -12.630 1.00 81.44 82 ASP A C 1
ATOM 611 O O . ASP A 1 82 ? 6.022 1.279 -12.765 1.00 81.44 82 ASP A O 1
ATOM 615 N N . ILE A 1 83 ? 4.659 -0.485 -12.532 1.00 84.19 83 ILE A N 1
ATOM 616 C CA . ILE A 1 83 ? 3.416 0.256 -12.754 1.00 84.19 83 ILE A CA 1
ATOM 617 C C . ILE A 1 83 ? 2.364 -0.153 -11.721 1.00 84.19 83 ILE A C 1
ATOM 619 O O . ILE A 1 83 ? 2.117 -1.341 -11.513 1.00 84.19 83 ILE A O 1
ATOM 623 N N . ILE A 1 84 ? 1.705 0.839 -11.120 1.00 89.38 84 ILE A N 1
ATOM 624 C CA . ILE A 1 84 ? 0.530 0.667 -10.258 1.00 89.38 84 ILE A CA 1
ATOM 625 C C . ILE A 1 84 ? -0.684 1.290 -10.951 1.00 89.38 84 ILE A C 1
ATOM 627 O O . ILE A 1 84 ? -0.583 2.365 -11.532 1.00 89.38 84 ILE A O 1
ATOM 631 N N . VAL A 1 85 ? -1.840 0.627 -10.889 1.00 86.38 85 VAL A N 1
ATOM 632 C CA . VAL A 1 85 ? -3.103 1.125 -11.456 1.00 86.38 85 VAL A CA 1
ATOM 633 C C . VAL A 1 85 ? -4.203 0.995 -10.411 1.00 86.38 85 VAL A C 1
ATOM 635 O O . VAL A 1 85 ? -4.356 -0.066 -9.801 1.00 86.38 85 VAL A O 1
ATOM 638 N N . THR A 1 86 ? -4.977 2.059 -10.212 1.00 86.69 86 THR A N 1
ATOM 639 C CA . THR A 1 86 ? -6.203 2.049 -9.402 1.00 86.69 86 THR A CA 1
ATOM 640 C C . THR A 1 86 ? -7.373 2.599 -10.213 1.00 86.69 86 THR A C 1
ATOM 642 O O . THR A 1 86 ? -7.232 2.937 -11.386 1.00 86.69 86 THR A O 1
ATOM 645 N N . GLU A 1 87 ? -8.559 2.675 -9.611 1.00 83.25 87 GLU A N 1
ATOM 646 C CA . GLU A 1 87 ? -9.713 3.326 -10.235 1.00 83.25 87 GLU A CA 1
ATOM 647 C C . GLU A 1 87 ? -9.564 4.850 -10.362 1.00 83.25 87 GLU A C 1
ATOM 649 O O . GLU A 1 87 ? -10.368 5.467 -11.060 1.00 83.25 87 GLU A O 1
ATOM 654 N N . GLN A 1 88 ? -8.578 5.437 -9.669 1.00 87.44 88 GLN A N 1
ATOM 655 C CA . GLN A 1 88 ? -8.267 6.863 -9.737 1.00 87.44 88 GLN A CA 1
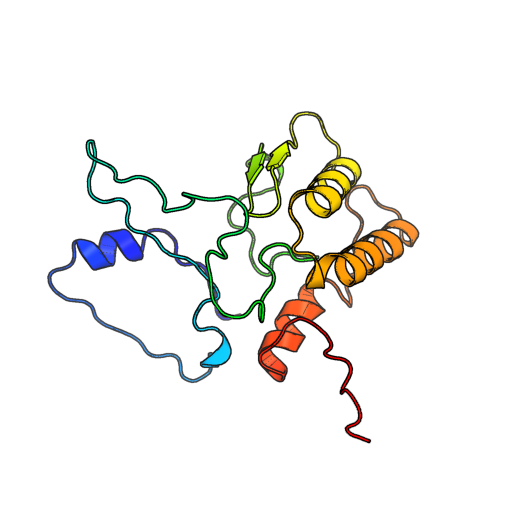ATOM 656 C C . GLN A 1 88 ? -7.452 7.160 -10.994 1.00 87.44 88 GLN A C 1
ATOM 658 O O . GLN A 1 88 ? -7.901 7.936 -11.833 1.00 87.44 88 GLN A O 1
ATOM 663 N N . ASP A 1 89 ? -6.293 6.508 -11.131 1.00 90.81 89 ASP A N 1
ATOM 664 C CA . ASP A 1 89 ? -5.412 6.597 -12.294 1.00 90.81 89 ASP A CA 1
ATOM 665 C C . ASP A 1 89 ? -4.247 5.578 -12.176 1.00 90.81 89 ASP A C 1
ATOM 667 O O . ASP A 1 89 ? -4.216 4.685 -11.318 1.00 90.81 89 ASP A O 1
ATOM 671 N N . LEU A 1 90 ? -3.271 5.731 -13.062 1.00 92.06 90 LEU A N 1
ATOM 672 C CA . LEU A 1 90 ? -2.031 4.991 -13.232 1.00 92.06 90 LEU A CA 1
ATOM 673 C C . LEU A 1 90 ? -0.841 5.756 -12.616 1.00 92.06 90 LEU A C 1
ATOM 675 O O . LEU A 1 90 ? -0.681 6.962 -12.804 1.00 92.06 90 LEU A O 1
ATOM 679 N N . ALA A 1 91 ? 0.080 5.037 -11.977 1.00 93.69 91 ALA A N 1
ATOM 680 C CA . ALA A 1 91 ? 1.386 5.544 -11.571 1.00 93.69 91 ALA A CA 1
ATOM 681 C C . ALA A 1 91 ? 2.510 4.685 -12.171 1.00 93.69 91 ALA A C 1
ATOM 683 O O . ALA A 1 91 ? 2.675 3.517 -11.821 1.00 93.69 91 ALA A O 1
ATOM 684 N N . ASP A 1 92 ? 3.298 5.284 -13.064 1.00 91.31 92 ASP A N 1
ATOM 685 C CA . ASP A 1 92 ? 4.498 4.686 -13.658 1.00 91.31 92 ASP A CA 1
ATOM 686 C C . ASP A 1 92 ? 5.728 5.016 -12.798 1.00 91.31 92 ASP A C 1
ATOM 688 O O . ASP A 1 92 ? 5.962 6.170 -12.438 1.00 91.31 92 ASP A O 1
ATOM 692 N N . HIS A 1 93 ? 6.496 4.001 -12.414 1.00 89.06 93 HIS A N 1
ATOM 693 C CA . HIS A 1 93 ? 7.649 4.110 -11.517 1.00 89.06 93 HIS A CA 1
ATOM 694 C C . HIS A 1 93 ? 8.993 3.982 -12.222 1.00 89.06 93 HIS A C 1
ATOM 696 O O . HIS A 1 93 ? 10.034 4.131 -11.573 1.00 89.06 93 HIS A O 1
ATOM 702 N N . ARG A 1 94 ? 8.998 3.702 -13.527 1.00 84.56 94 ARG A N 1
ATOM 703 C CA . ARG A 1 94 ? 10.227 3.420 -14.268 1.00 84.56 94 ARG A CA 1
ATOM 704 C C . ARG A 1 94 ? 11.164 4.626 -14.223 1.00 84.56 94 ARG A C 1
ATOM 706 O O . ARG A 1 94 ? 10.789 5.747 -14.555 1.00 84.56 94 ARG 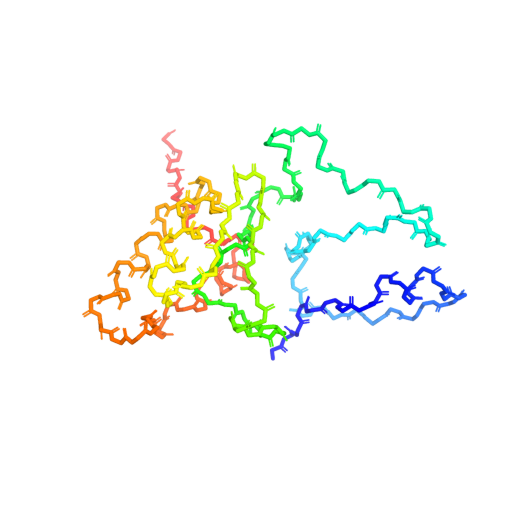A O 1
ATOM 713 N N . GLY A 1 95 ? 12.400 4.390 -13.785 1.00 91.12 95 GLY A N 1
ATOM 714 C CA . GLY A 1 95 ? 13.429 5.429 -13.668 1.00 91.12 95 GLY A CA 1
ATOM 715 C C . GLY A 1 95 ? 13.217 6.441 -12.533 1.00 91.12 95 GLY A C 1
ATOM 716 O O . GLY A 1 95 ? 13.979 7.402 -12.443 1.00 91.12 95 GLY A O 1
ATOM 717 N N . LEU A 1 96 ? 12.221 6.249 -11.661 1.00 95.00 96 LEU A N 1
ATOM 718 C CA . LEU A 1 96 ? 11.943 7.157 -10.549 1.00 95.00 96 LEU A CA 1
ATOM 719 C C . LEU A 1 96 ? 12.634 6.709 -9.252 1.00 95.00 96 LEU A C 1
ATOM 721 O O . LEU A 1 96 ? 12.550 5.552 -8.842 1.00 95.00 96 LEU A O 1
ATOM 725 N N . ALA A 1 97 ? 13.245 7.658 -8.538 1.00 95.81 97 ALA A N 1
ATOM 726 C CA . ALA A 1 97 ? 13.740 7.440 -7.178 1.00 95.81 97 ALA A CA 1
ATOM 727 C C . ALA A 1 97 ? 12.571 7.256 -6.179 1.00 95.81 97 ALA A C 1
ATOM 729 O O . ALA A 1 97 ? 11.468 7.744 -6.441 1.00 95.81 97 ALA A O 1
ATOM 730 N N . PRO A 1 98 ? 12.776 6.660 -4.985 1.00 96.50 98 PRO A N 1
ATOM 731 C CA . PRO A 1 98 ? 11.688 6.354 -4.044 1.00 96.50 98 PRO A CA 1
ATOM 732 C C . PRO A 1 98 ? 10.784 7.541 -3.690 1.00 96.50 98 PRO A C 1
ATOM 734 O O . PRO A 1 98 ? 9.564 7.408 -3.638 1.00 96.50 98 PRO A O 1
ATOM 737 N N . ARG A 1 99 ? 11.355 8.742 -3.520 1.00 96.69 99 ARG A N 1
ATOM 738 C CA . ARG A 1 99 ? 10.570 9.964 -3.264 1.00 96.69 99 ARG A CA 1
ATOM 739 C C . ARG A 1 99 ? 9.715 10.391 -4.459 1.00 96.69 99 ARG A C 1
ATOM 741 O O . ARG A 1 99 ? 8.638 10.937 -4.259 1.00 96.69 99 ARG A O 1
ATOM 748 N N . GLN A 1 100 ? 10.199 10.188 -5.684 1.00 97.38 100 GLN A N 1
ATOM 749 C CA . GLN A 1 100 ? 9.446 10.493 -6.904 1.00 97.38 100 GLN A CA 1
ATOM 750 C C . GLN A 1 100 ? 8.332 9.466 -7.113 1.00 97.38 100 GLN A C 1
ATOM 752 O O . GLN A 1 100 ? 7.207 9.858 -7.397 1.00 97.38 100 GLN A O 1
ATOM 757 N N . ARG A 1 101 ? 8.616 8.181 -6.863 1.00 96.50 101 ARG A N 1
ATOM 758 C CA . ARG A 1 101 ? 7.614 7.106 -6.860 1.00 96.50 101 ARG A CA 1
ATOM 759 C C . ARG A 1 101 ? 6.487 7.396 -5.880 1.00 96.50 101 ARG A C 1
ATOM 761 O O . ARG A 1 101 ? 5.327 7.355 -6.261 1.00 96.50 101 ARG A O 1
ATOM 768 N N . ALA A 1 102 ? 6.828 7.758 -4.643 1.00 96.81 102 ALA A N 1
ATOM 769 C CA . ALA A 1 102 ? 5.836 8.129 -3.643 1.00 96.81 102 ALA A CA 1
ATOM 770 C C . ALA A 1 102 ? 4.938 9.276 -4.131 1.00 96.81 102 ALA A C 1
ATOM 772 O O . ALA A 1 102 ? 3.726 9.167 -4.016 1.00 96.81 102 ALA A O 1
ATOM 773 N N . LYS A 1 103 ? 5.502 10.332 -4.736 1.00 97.06 103 LYS A N 1
ATOM 774 C CA . LYS A 1 103 ? 4.711 11.447 -5.284 1.00 97.06 103 LYS A CA 1
ATOM 775 C C . LYS A 1 103 ? 3.726 10.995 -6.358 1.00 97.06 103 LYS A C 1
ATOM 777 O O . LYS A 1 103 ? 2.543 11.255 -6.199 1.00 97.06 103 LYS A O 1
ATOM 782 N N . VAL A 1 104 ? 4.182 10.263 -7.380 1.00 97.25 104 VAL A N 1
ATOM 783 C CA . VAL A 1 104 ? 3.287 9.822 -8.467 1.00 97.25 104 VAL A CA 1
ATOM 784 C C . VAL A 1 104 ? 2.216 8.846 -7.974 1.00 97.25 104 VAL A C 1
ATOM 786 O O . VAL A 1 104 ? 1.076 8.928 -8.407 1.00 97.25 104 VAL A O 1
ATOM 789 N N . ILE A 1 105 ? 2.535 7.965 -7.017 1.00 97.25 105 ILE A N 1
ATOM 790 C CA . ILE A 1 105 ? 1.538 7.079 -6.390 1.00 97.25 105 ILE A CA 1
ATOM 791 C C . ILE A 1 105 ? 0.499 7.904 -5.632 1.00 97.25 105 ILE A C 1
ATOM 793 O O . ILE A 1 105 ? -0.696 7.626 -5.729 1.00 97.25 105 ILE A O 1
ATOM 797 N N . ILE A 1 106 ? 0.950 8.888 -4.849 1.00 96.81 106 ILE A N 1
ATOM 798 C CA . ILE A 1 106 ? 0.059 9.727 -4.052 1.00 96.81 106 ILE A CA 1
ATOM 799 C C . ILE A 1 106 ? -0.844 10.541 -4.967 1.00 96.81 106 ILE A C 1
ATOM 801 O O . ILE A 1 106 ? -2.049 10.507 -4.782 1.00 96.81 106 ILE A O 1
ATOM 805 N N . GLU A 1 107 ? -0.290 11.206 -5.973 1.00 96.56 107 GLU A N 1
ATOM 806 C CA . GLU A 1 107 ? -1.031 12.072 -6.892 1.00 96.56 107 GLU A CA 1
ATOM 807 C C . GLU A 1 107 ? -2.049 11.289 -7.733 1.00 96.56 107 GLU A C 1
ATOM 809 O O . GLU A 1 107 ? -3.187 11.735 -7.867 1.00 96.56 107 GLU A O 1
ATOM 814 N N . ASN A 1 108 ? -1.679 10.101 -8.222 1.00 95.12 108 ASN A N 1
ATOM 815 C CA . ASN A 1 108 ? -2.469 9.393 -9.232 1.00 95.12 108 ASN A CA 1
ATOM 816 C C . ASN A 1 108 ? -3.317 8.245 -8.674 1.00 95.12 108 ASN A C 1
ATOM 818 O O . ASN A 1 108 ? -4.400 7.978 -9.180 1.00 95.12 108 ASN A O 1
ATOM 822 N N . CYS A 1 109 ? -2.847 7.530 -7.648 1.00 94.31 109 CYS A N 1
ATOM 823 C CA . CYS A 1 109 ? -3.445 6.247 -7.261 1.00 94.31 109 CYS A CA 1
ATOM 824 C C . CYS A 1 109 ? -4.168 6.262 -5.907 1.00 94.31 109 CYS A C 1
ATOM 826 O O . CYS A 1 109 ? -4.946 5.345 -5.626 1.00 94.31 109 CYS A O 1
ATOM 828 N N . VAL A 1 110 ? -3.925 7.254 -5.044 1.00 93.62 110 VAL A N 1
ATOM 829 C CA . VAL A 1 110 ? -4.552 7.324 -3.714 1.00 93.62 110 VAL A CA 1
ATOM 830 C C . VAL A 1 110 ? -5.999 7.805 -3.819 1.00 93.62 110 VAL A C 1
ATOM 832 O O . VAL A 1 110 ? -6.279 8.877 -4.351 1.00 93.62 110 VAL A O 1
ATOM 835 N N . HIS A 1 111 ? -6.920 7.038 -3.230 1.00 91.12 111 HIS A N 1
ATOM 836 C CA . HIS A 1 111 ? -8.336 7.398 -3.149 1.00 91.12 111 HIS A CA 1
ATOM 837 C C . HIS A 1 111 ? -8.536 8.772 -2.460 1.00 91.12 111 HIS A C 1
ATOM 839 O O . HIS A 1 111 ? -7.883 9.025 -1.441 1.00 91.12 111 HIS A O 1
ATOM 845 N N . PRO A 1 112 ? -9.465 9.638 -2.920 1.00 90.88 112 PRO A N 1
ATOM 846 C CA . PRO A 1 112 ? -9.639 11.004 -2.409 1.00 90.88 112 PRO A CA 1
ATOM 847 C C . PRO A 1 112 ? -9.772 11.130 -0.883 1.00 90.88 112 PRO A C 1
ATOM 849 O O . PRO A 1 112 ? -9.166 12.012 -0.279 1.00 90.88 112 PRO A O 1
ATOM 852 N N . GLU A 1 113 ? -10.489 10.213 -0.224 1.00 89.81 113 GLU A N 1
ATOM 853 C CA . GLU A 1 113 ? -10.615 10.191 1.250 1.00 89.81 113 GLU A CA 1
ATOM 854 C C . GLU A 1 113 ? -9.277 9.983 1.991 1.00 89.81 113 GLU A C 1
ATOM 856 O O . GLU A 1 113 ? -9.145 10.344 3.162 1.00 89.81 113 GLU A O 1
ATOM 861 N N . TYR A 1 114 ? -8.275 9.415 1.318 1.00 92.50 114 TYR A N 1
ATOM 862 C CA . TYR A 1 114 ? -6.956 9.105 1.868 1.00 92.50 114 TYR A CA 1
ATOM 863 C C . TYR A 1 114 ? -5.847 10.040 1.367 1.00 92.50 114 TYR A C 1
ATOM 865 O O . TYR A 1 114 ? -4.733 9.974 1.889 1.00 92.50 114 TYR A O 1
ATOM 873 N N . GLN A 1 115 ? -6.144 10.943 0.426 1.00 93.31 115 GLN A N 1
ATOM 874 C CA . GLN A 1 115 ? -5.178 11.886 -0.151 1.00 93.31 115 GLN A CA 1
ATOM 875 C C . GLN A 1 115 ? -4.493 12.739 0.918 1.00 93.31 115 GLN A C 1
ATOM 877 O O . GLN A 1 115 ? -3.280 12.667 1.111 1.00 93.31 115 GLN A O 1
ATOM 882 N N . TYR A 1 116 ? -5.283 13.493 1.688 1.00 94.75 116 TYR A N 1
ATOM 883 C CA . TYR A 1 116 ? -4.759 14.354 2.747 1.00 94.75 116 TYR A CA 1
ATOM 884 C C . TYR A 1 116 ? -3.916 13.597 3.793 1.00 94.75 116 TYR A C 1
ATOM 886 O O . TYR A 1 116 ? -2.771 13.999 4.030 1.00 94.75 116 TYR A O 1
ATOM 894 N N . PRO A 1 117 ? -4.408 12.512 4.433 1.00 94.69 117 PRO A N 1
ATOM 895 C CA . PRO A 1 117 ? -3.612 11.818 5.442 1.00 94.69 117 PRO A CA 1
ATOM 896 C C . PRO A 1 117 ? -2.352 11.160 4.858 1.00 94.69 117 PRO A C 1
ATOM 898 O O . PRO A 1 117 ? -1.343 11.096 5.562 1.00 94.69 117 PRO A O 1
ATOM 901 N N . MET A 1 118 ? -2.369 10.717 3.596 1.00 96.19 118 MET A N 1
ATOM 902 C CA . MET A 1 118 ? -1.178 10.188 2.927 1.00 96.19 118 MET A CA 1
ATOM 903 C C . MET A 1 118 ? -0.149 11.290 2.645 1.00 96.19 118 MET A C 1
ATOM 905 O O . MET A 1 118 ? 1.021 11.152 3.004 1.00 96.19 118 MET A O 1
ATOM 909 N N . GLN A 1 119 ? -0.587 12.418 2.080 1.00 96.38 119 GLN A N 1
ATOM 910 C CA . GLN A 1 119 ? 0.277 13.565 1.807 1.00 96.38 119 GLN A CA 1
ATOM 911 C C . GLN A 1 119 ? 0.908 14.109 3.092 1.00 96.38 119 GLN A C 1
ATOM 913 O O . GLN A 1 119 ? 2.094 14.454 3.112 1.00 96.38 119 GLN A O 1
ATOM 918 N N . LYS A 1 120 ? 0.138 14.142 4.189 1.00 96.00 120 LYS A N 1
ATOM 919 C CA . LYS A 1 120 ? 0.642 14.512 5.512 1.00 96.00 120 LYS A CA 1
ATOM 920 C C . LYS A 1 120 ? 1.750 13.556 5.965 1.00 96.00 120 LYS A C 1
ATOM 922 O O . LYS A 1 120 ? 2.824 14.033 6.325 1.00 96.00 120 LYS A O 1
ATOM 927 N N . TYR A 1 121 ? 1.519 12.240 5.907 1.00 96.62 121 TYR A N 1
ATOM 928 C CA . TYR A 1 121 ? 2.527 11.241 6.283 1.00 96.62 121 TYR A CA 1
ATOM 929 C C . TYR A 1 121 ? 3.818 11.412 5.477 1.00 96.62 121 TYR A C 1
ATOM 931 O O . TYR A 1 121 ? 4.896 11.508 6.056 1.00 96.62 121 TYR A O 1
ATOM 939 N N . PHE A 1 122 ? 3.711 11.508 4.149 1.00 97.50 122 PHE A N 1
ATOM 940 C CA . PHE A 1 122 ? 4.868 11.666 3.267 1.00 97.50 122 PHE A CA 1
ATOM 941 C C . PHE A 1 122 ? 5.650 12.953 3.555 1.00 97.50 122 PHE A C 1
ATOM 943 O O . PHE A 1 122 ? 6.882 12.939 3.617 1.00 97.50 122 PHE A O 1
ATOM 950 N N . THR A 1 123 ? 4.941 14.060 3.779 1.00 96.94 123 THR A N 1
ATOM 951 C CA . THR A 1 123 ? 5.554 15.353 4.108 1.00 96.94 123 THR A CA 1
ATOM 952 C C . THR A 1 123 ? 6.292 15.293 5.443 1.00 96.94 123 THR A C 1
ATOM 954 O O . THR A 1 123 ? 7.427 15.759 5.538 1.00 96.94 123 THR A O 1
ATOM 957 N N . ASP A 1 124 ? 5.679 14.697 6.467 1.00 95.69 124 ASP A N 1
ATOM 958 C CA . ASP A 1 124 ? 6.301 14.540 7.781 1.00 95.69 124 ASP A CA 1
ATOM 959 C C . ASP A 1 124 ? 7.502 13.588 7.734 1.00 95.69 124 ASP A C 1
ATOM 961 O O . ASP A 1 124 ? 8.553 13.911 8.283 1.00 95.69 124 ASP A O 1
ATOM 965 N N . ALA A 1 125 ? 7.399 12.482 6.993 1.00 96.94 125 ALA A N 1
ATOM 966 C CA . ALA A 1 125 ? 8.505 11.562 6.753 1.00 96.94 125 ALA A CA 1
ATOM 967 C C . ALA A 1 125 ? 9.690 12.262 6.067 1.00 96.94 125 ALA A C 1
ATOM 969 O O . ALA A 1 125 ? 10.840 12.088 6.468 1.00 96.94 125 ALA A O 1
ATOM 970 N N . CYS A 1 126 ? 9.428 13.109 5.064 1.00 96.56 126 CYS A N 1
ATOM 971 C CA . CYS A 1 126 ? 10.475 13.831 4.339 1.00 96.56 126 CYS A CA 1
ATOM 972 C C . CYS A 1 126 ? 11.278 14.796 5.222 1.00 96.56 126 CYS A C 1
ATOM 974 O O . CYS A 1 126 ? 12.459 15.010 4.932 1.00 96.56 126 CYS A O 1
ATOM 976 N N . LYS A 1 127 ? 10.682 15.344 6.295 1.00 95.81 127 LYS A N 1
ATOM 977 C CA . LYS A 1 127 ? 11.386 16.197 7.276 1.00 95.81 127 LYS A CA 1
ATOM 978 C C . LYS A 1 127 ? 12.483 15.434 8.017 1.00 95.81 127 LYS A C 1
ATOM 980 O O . LYS A 1 127 ? 13.478 16.034 8.407 1.00 95.81 127 LYS A O 1
ATOM 985 N N . SER A 1 128 ? 12.325 14.122 8.184 1.00 90.69 128 SER A N 1
ATOM 986 C CA . SER A 1 128 ? 13.310 13.252 8.835 1.00 90.69 128 SER A CA 1
ATOM 987 C C . SER A 1 128 ? 14.467 12.829 7.916 1.00 90.69 128 SER A C 1
ATOM 989 O O . SER A 1 128 ? 15.390 12.163 8.377 1.00 90.69 128 SER A O 1
ATOM 991 N N . GLY A 1 129 ? 14.463 13.225 6.637 1.00 92.31 129 GLY A N 1
ATOM 992 C CA . GLY A 1 129 ? 15.524 12.888 5.683 1.00 92.31 129 GLY A CA 1
ATOM 993 C C . GLY A 1 129 ? 15.406 11.475 5.092 1.00 92.31 129 GLY A C 1
ATOM 994 O O . GLY A 1 129 ? 14.325 10.898 5.035 1.00 92.31 129 GLY A O 1
ATOM 995 N N . GLY A 1 130 ? 16.517 10.941 4.572 1.00 93.81 130 GLY A N 1
ATOM 996 C CA . GLY A 1 130 ? 16.610 9.568 4.048 1.00 93.81 130 GLY A CA 1
ATOM 997 C C . GLY A 1 130 ? 16.219 9.380 2.574 1.00 93.81 130 GLY A C 1
ATOM 998 O O . GLY A 1 130 ? 15.464 10.168 1.997 1.00 93.81 130 GLY A O 1
ATOM 999 N N . HIS A 1 131 ? 16.751 8.320 1.957 1.00 94.25 131 HIS A N 1
ATOM 1000 C CA . HIS A 1 131 ? 16.451 7.952 0.567 1.00 94.25 131 HIS A CA 1
ATOM 1001 C C . HIS A 1 131 ? 14.989 7.505 0.401 1.00 94.25 131 HIS A C 1
ATOM 1003 O O . HIS A 1 131 ? 14.296 7.999 -0.488 1.00 94.25 131 HIS A O 1
ATOM 1009 N N . THR A 1 132 ? 14.509 6.682 1.341 1.00 95.56 132 THR A N 1
ATOM 1010 C CA . THR A 1 132 ? 13.117 6.225 1.467 1.00 95.56 132 THR A CA 1
ATOM 1011 C C . THR A 1 132 ? 12.558 6.729 2.803 1.00 95.56 132 THR A C 1
ATOM 1013 O O . THR A 1 132 ? 12.747 6.074 3.829 1.00 95.56 132 THR A O 1
ATOM 1016 N N . PRO A 1 133 ? 11.948 7.930 2.841 1.00 96.31 133 PRO A N 1
ATOM 1017 C CA . PRO A 1 133 ? 11.535 8.562 4.091 1.00 96.31 133 PRO A CA 1
ATOM 1018 C C . PRO A 1 133 ? 10.416 7.781 4.783 1.00 96.31 133 PRO A C 1
ATOM 1020 O O . PRO A 1 133 ? 9.448 7.382 4.138 1.00 96.31 133 PRO A O 1
ATOM 1023 N N . GLN A 1 134 ? 10.519 7.605 6.100 1.00 96.00 134 GLN A N 1
ATOM 1024 C CA . GLN A 1 134 ? 9.520 6.912 6.919 1.00 96.00 134 GLN A CA 1
ATOM 1025 C C . GLN A 1 134 ? 9.357 7.608 8.276 1.00 96.00 134 GLN A C 1
ATOM 1027 O O . GLN A 1 134 ? 10.303 8.205 8.790 1.00 96.00 134 GLN A O 1
ATOM 1032 N N . VAL A 1 135 ? 8.177 7.472 8.889 1.00 96.19 135 VAL A N 1
ATOM 1033 C CA . VAL A 1 135 ? 7.938 7.800 10.303 1.00 96.19 135 VAL A CA 1
ATOM 1034 C C . VAL A 1 135 ? 7.688 6.481 11.039 1.00 96.19 135 VAL A C 1
ATOM 1036 O O . VAL A 1 135 ? 6.547 6.017 11.070 1.00 96.19 135 VAL A O 1
ATOM 1039 N N . PRO A 1 136 ? 8.710 5.841 11.647 1.00 93.31 136 PRO A N 1
ATOM 1040 C CA . PRO A 1 136 ? 8.588 4.474 12.170 1.00 93.31 136 PRO A CA 1
ATOM 1041 C C . PRO A 1 136 ? 7.438 4.270 13.163 1.00 93.31 136 PRO A C 1
ATOM 1043 O O . PRO A 1 136 ? 6.791 3.228 13.161 1.00 93.31 136 PRO A O 1
ATOM 1046 N N . LYS A 1 137 ? 7.134 5.290 13.978 1.00 93.69 137 LYS A N 1
ATOM 1047 C CA . LYS A 1 137 ? 6.023 5.252 14.945 1.00 93.69 137 LYS A CA 1
ATOM 1048 C C . LYS A 1 137 ? 4.638 5.232 14.288 1.00 93.69 137 LYS A C 1
ATOM 1050 O O . LYS A 1 137 ? 3.673 4.826 14.925 1.00 93.69 137 LYS A O 1
ATOM 1055 N N . GLU A 1 138 ? 4.526 5.688 13.043 1.00 94.31 138 GLU A N 1
ATOM 1056 C CA . GLU A 1 138 ? 3.249 5.869 12.348 1.00 94.31 138 GLU A CA 1
ATOM 1057 C C . GLU A 1 138 ? 3.093 4.989 11.103 1.00 94.31 138 GLU A C 1
ATOM 1059 O O . GLU A 1 138 ? 1.966 4.842 10.624 1.00 94.31 138 GLU A O 1
ATOM 1064 N N . ALA A 1 139 ? 4.175 4.374 10.617 1.00 94.62 139 ALA A N 1
ATOM 1065 C CA . ALA A 1 139 ? 4.227 3.614 9.367 1.00 94.62 139 ALA A CA 1
ATOM 1066 C C . ALA A 1 139 ? 3.117 2.555 9.248 1.00 94.62 139 ALA A C 1
ATOM 1068 O O . ALA A 1 139 ? 2.461 2.449 8.214 1.00 94.62 139 ALA A O 1
ATOM 1069 N N . LEU A 1 140 ? 2.835 1.832 10.339 1.00 95.62 140 LEU A N 1
ATOM 1070 C CA . LEU A 1 140 ? 1.787 0.804 10.395 1.00 95.62 140 LEU A CA 1
ATOM 1071 C C . LEU A 1 140 ? 0.509 1.262 11.121 1.00 95.62 140 LEU A C 1
ATOM 1073 O O . LEU A 1 140 ? -0.406 0.471 11.345 1.00 95.62 140 LEU A O 1
ATOM 1077 N N . SER A 1 141 ? 0.402 2.547 11.474 1.00 94.38 141 SER A N 1
ATOM 1078 C CA . SER A 1 141 ? -0.708 3.065 12.289 1.00 94.38 141 SER A CA 1
ATOM 1079 C C . SER A 1 141 ? -2.077 2.947 11.614 1.00 94.38 141 SER A C 1
ATOM 1081 O O . SER A 1 141 ? -3.096 2.913 12.299 1.00 94.38 141 SER A O 1
ATOM 1083 N N . TRP A 1 142 ? -2.127 2.905 10.280 1.00 93.12 142 TRP A N 1
ATOM 1084 C CA . TRP A 1 142 ? -3.372 2.731 9.528 1.00 93.12 142 TRP A CA 1
ATOM 1085 C C . TRP A 1 142 ? -3.940 1.327 9.743 1.00 93.12 142 TRP A C 1
ATOM 1087 O O . TRP A 1 142 ? -5.122 1.187 10.051 1.00 93.12 142 TRP A O 1
ATOM 1097 N N . HIS A 1 143 ? -3.078 0.310 9.683 1.00 90.69 143 HIS A N 1
ATOM 1098 C CA . HIS A 1 143 ? -3.435 -1.082 9.961 1.00 90.69 143 HIS A CA 1
ATOM 1099 C C . HIS A 1 143 ? -3.910 -1.253 11.404 1.00 90.69 143 HIS A C 1
ATOM 1101 O O . HIS A 1 143 ? -4.947 -1.866 11.645 1.00 90.69 143 HIS A O 1
ATOM 1107 N N . GLU A 1 144 ? -3.212 -0.640 12.364 1.00 90.31 144 GLU A N 1
ATOM 1108 C CA . GLU A 1 144 ? -3.615 -0.679 13.775 1.00 90.31 144 GLU A CA 1
ATOM 1109 C C . GLU A 1 144 ? -4.970 0.001 14.015 1.00 90.31 144 GLU A C 1
ATOM 1111 O O . GLU A 1 144 ? -5.823 -0.559 14.705 1.00 90.31 144 GLU A O 1
ATOM 1116 N N . ARG A 1 145 ? -5.235 1.156 13.387 1.00 89.06 145 ARG A N 1
ATOM 1117 C CA . ARG A 1 145 ? -6.559 1.798 13.462 1.00 89.06 145 ARG A CA 1
ATOM 1118 C C . ARG A 1 145 ? -7.651 0.915 12.884 1.00 89.06 145 ARG A C 1
ATOM 1120 O O . ARG A 1 145 ? -8.716 0.799 13.479 1.00 89.06 145 ARG A O 1
ATOM 1127 N N . PHE A 1 146 ? -7.384 0.258 11.766 1.00 87.12 146 PHE A N 1
ATOM 1128 C CA . PHE A 1 146 ? -8.352 -0.651 11.182 1.00 87.12 146 PHE A CA 1
ATOM 1129 C C . PHE A 1 146 ? -8.663 -1.844 12.096 1.00 87.12 146 PHE A C 1
ATOM 1131 O O . PHE A 1 146 ? -9.830 -2.187 12.283 1.00 87.12 146 PHE A O 1
ATOM 1138 N N . ARG A 1 147 ? -7.642 -2.429 12.733 1.00 82.44 147 ARG A N 1
ATOM 1139 C CA . ARG A 1 147 ? -7.821 -3.509 13.717 1.00 82.44 147 ARG A CA 1
ATOM 1140 C C . ARG A 1 147 ? -8.645 -3.068 14.927 1.00 82.44 147 ARG A C 1
ATOM 1142 O O . ARG A 1 147 ? -9.462 -3.846 15.404 1.00 82.44 147 ARG A O 1
ATOM 1149 N N . GLN A 1 148 ? -8.430 -1.848 15.416 1.00 84.19 148 GLN A N 1
ATOM 1150 C CA . GLN A 1 148 ? -9.100 -1.326 16.613 1.00 84.19 148 GLN A CA 1
ATOM 1151 C C . GLN A 1 148 ? -10.516 -0.804 16.336 1.00 84.19 148 GLN A C 1
ATOM 1153 O O . GLN A 1 148 ? -11.414 -1.008 17.146 1.00 84.19 148 GLN A O 1
ATOM 1158 N N . TYR A 1 149 ? -10.719 -0.127 15.205 1.00 84.25 149 TYR A N 1
ATOM 1159 C CA . TYR A 1 149 ? -11.923 0.670 14.938 1.00 84.25 149 TYR A CA 1
ATOM 1160 C C . TYR A 1 149 ? -12.702 0.218 13.696 1.00 84.25 149 TYR A C 1
ATOM 1162 O O . TYR A 1 149 ? -13.710 0.828 13.349 1.00 84.25 149 TYR A O 1
ATOM 1170 N N . GLY A 1 150 ? -12.231 -0.807 12.980 1.00 80.88 150 GLY A N 1
ATOM 1171 C CA . GLY A 1 150 ? -12.840 -1.275 11.731 1.00 80.88 150 GLY A CA 1
ATOM 1172 C C . GLY A 1 150 ? -12.702 -0.298 10.558 1.00 80.88 150 GLY A C 1
ATOM 1173 O O . GLY A 1 150 ? -13.363 -0.476 9.539 1.00 80.88 150 GLY A O 1
ATOM 1174 N N . THR A 1 151 ? -11.875 0.747 10.684 1.00 84.81 151 THR A N 1
ATOM 1175 C CA . THR A 1 151 ? -11.643 1.740 9.627 1.00 84.81 151 THR A CA 1
ATOM 1176 C C . THR A 1 151 ? -10.241 2.371 9.736 1.00 84.81 151 THR A C 1
ATOM 1178 O O . THR A 1 151 ? -9.753 2.629 10.836 1.00 84.81 151 THR A O 1
ATOM 1181 N N . MET A 1 152 ? -9.558 2.583 8.603 1.00 89.31 152 MET A N 1
ATOM 1182 C CA . MET A 1 152 ? -8.234 3.229 8.524 1.00 89.31 152 MET A CA 1
ATOM 1183 C C . MET A 1 152 ? -8.233 4.764 8.686 1.00 89.31 152 MET A C 1
ATOM 1185 O O . MET A 1 152 ? -7.276 5.282 9.276 1.00 89.31 152 MET A O 1
ATOM 1189 N N . PRO A 1 153 ? -9.215 5.542 8.191 1.00 81.12 153 PRO A N 1
ATOM 1190 C CA . PRO A 1 153 ? -9.277 6.974 8.440 1.00 81.12 153 PRO A CA 1
ATOM 1191 C C . PRO A 1 153 ? -9.569 7.231 9.920 1.00 81.12 153 PRO A C 1
ATOM 1193 O O . PRO A 1 153 ? -10.372 6.538 10.545 1.00 81.12 153 PRO A O 1
ATOM 1196 N N . ARG A 1 154 ? -8.988 8.291 10.486 1.00 69.38 154 ARG A N 1
ATOM 1197 C CA . ARG A 1 154 ? -9.576 8.888 11.689 1.00 69.38 154 ARG A CA 1
ATOM 1198 C C . ARG A 1 154 ? -10.847 9.596 11.232 1.00 69.38 154 ARG A C 1
ATOM 1200 O O . ARG A 1 154 ? -10.763 10.734 10.783 1.00 69.38 154 ARG A O 1
ATOM 1207 N N . ARG A 1 155 ? -12.008 8.934 11.289 1.00 58.16 155 ARG A N 1
ATOM 1208 C CA . ARG A 1 155 ? -13.278 9.655 11.132 1.00 58.16 155 ARG A CA 1
ATOM 1209 C C . ARG A 1 155 ? -13.276 10.764 12.180 1.00 58.16 155 ARG A C 1
ATOM 1211 O O . ARG A 1 155 ? -13.201 10.472 13.373 1.00 58.16 155 ARG A O 1
ATOM 1218 N N . GLN A 1 156 ? -13.312 12.024 11.744 1.00 45.66 156 GLN A N 1
ATOM 1219 C CA . GLN A 1 156 ? -13.790 13.073 12.632 1.00 45.66 156 GLN A CA 1
ATOM 1220 C C . GLN A 1 156 ? -15.178 12.608 13.055 1.00 45.66 156 GLN A C 1
ATOM 1222 O O . GLN A 1 156 ? -16.034 12.349 12.207 1.00 45.66 156 GLN A O 1
ATOM 1227 N N . VAL A 1 157 ? -15.370 12.396 14.354 1.00 38.19 157 VAL A N 1
ATOM 1228 C CA . VAL A 1 157 ? -16.714 12.279 14.896 1.00 38.19 157 VAL A CA 1
ATOM 1229 C C . VAL A 1 157 ? -17.374 13.592 14.500 1.00 38.19 157 VAL A C 1
ATOM 1231 O O . VAL A 1 157 ? -17.027 14.637 15.044 1.00 38.19 157 VAL A O 1
ATOM 1234 N N . LEU A 1 158 ? -18.249 13.563 13.493 1.00 38.12 158 LEU A N 1
ATOM 1235 C CA . LEU A 1 158 ? -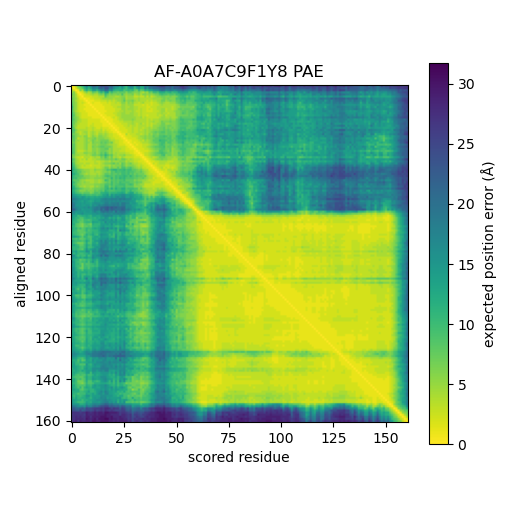19.232 14.618 13.326 1.00 38.12 158 LEU A CA 1
ATOM 1236 C C . LEU A 1 158 ? -19.992 14.602 14.646 1.00 38.12 158 LEU A C 1
ATOM 1238 O O . LEU A 1 158 ? -20.786 13.692 14.892 1.00 38.12 158 LEU A O 1
ATOM 1242 N N . ALA A 1 159 ? -19.649 15.531 15.537 1.00 34.53 159 ALA A N 1
ATOM 1243 C CA . ALA A 1 159 ? -20.475 15.839 16.679 1.00 34.53 159 ALA A CA 1
ATOM 1244 C C . ALA A 1 159 ? -21.849 16.147 16.084 1.00 34.53 159 ALA A C 1
ATOM 1246 O O . ALA A 1 159 ? -22.015 17.142 15.380 1.00 34.53 159 ALA A O 1
ATOM 1247 N N . ARG A 1 160 ? -22.785 15.208 16.244 1.00 33.50 160 ARG A N 1
ATOM 1248 C CA . ARG A 1 160 ? -24.191 15.457 15.960 1.00 33.50 160 ARG A CA 1
ATOM 1249 C C . ARG A 1 160 ? -24.588 16.577 16.915 1.00 33.50 160 ARG A C 1
ATOM 1251 O O . ARG A 1 160 ? -24.616 16.347 18.122 1.00 33.50 160 ARG A O 1
ATOM 1258 N N . ILE A 1 161 ? -24.739 17.774 16.358 1.00 37.69 161 ILE A N 1
ATOM 1259 C CA . ILE A 1 161 ? -25.412 18.904 16.997 1.00 37.69 161 ILE A CA 1
ATOM 1260 C C . ILE A 1 161 ? -26.902 18.570 17.039 1.00 37.69 161 ILE A C 1
ATOM 1262 O O . ILE A 1 161 ? -27.381 17.985 16.037 1.00 37.69 161 ILE A O 1
#

Foldseek 3Di:
DPDPDCPCVVVCVVPDPDDDDDDDPLQDPLCVWVDQDDQQDDPPNGHDDPLPDQPPDRTPDQLDWPDALADPDPPDDPVRDQKDQASQGIAGCPPHFQLRSLVSCLVGPTDPLCNVVSVVQSVVQVVVPDSNGHDVVCRCVQVVCCSVPSGSDPPPPPPPD

Solvent-accessible surface area (backbone atoms only — not comparable to full-atom values): 10532 Å² total; per-residue (Å²): 130,88,78,83,79,61,86,66,49,71,60,53,61,72,72,44,97,70,85,87,83,84,84,66,84,88,58,61,78,65,61,68,57,79,64,84,86,78,84,39,70,54,88,92,66,56,51,79,76,90,78,83,55,86,64,60,76,85,63,65,86,76,35,63,71,93,71,62,91,42,74,97,68,81,92,67,57,78,91,77,52,53,70,49,77,46,63,74,29,64,23,78,31,76,95,47,54,61,62,54,33,51,48,43,37,50,76,29,40,40,56,78,95,47,35,63,66,48,51,50,50,54,54,58,10,51,74,75,39,73,76,72,50,65,45,84,91,52,34,55,46,43,61,53,34,26,75,74,68,55,25,37,69,83,73,75,78,75,75,82,124

InterPro domains:
  IPR026888 Acetyl-CoA hydrolase/transferase, C-terminal domain [PF13336] (60-121)
  IPR037171 NagB/RpiA transferase-like [SSF100950] (3-152)
  IPR038460 Acetyl-CoA hydrolase/transferase, C-terminal domain superfamily [G3DSA:3.40.1080.20] (17-137)
  IPR046433 Acetyl-CoA hydrolase/transferase [PTHR43609] (61-154)